Protein AF-A0A6G4A4T0-F1 (afdb_monomer)

pLDDT: mean 87.75, std 11.22, range [43.56, 98.12]

Structure (mmCIF, N/CA/C/O backbone):
data_AF-A0A6G4A4T0-F1
#
_entry.id   AF-A0A6G4A4T0-F1
#
loop_
_atom_site.group_PDB
_atom_site.id
_atom_site.type_symbol
_atom_site.label_atom_id
_atom_site.label_alt_id
_atom_site.label_comp_id
_atom_site.label_asym_id
_atom_site.label_entity_id
_atom_site.label_seq_id
_atom_site.pdbx_PDB_ins_code
_atom_site.Cartn_x
_atom_site.Cartn_y
_atom_site.Cartn_z
_atom_site.occupancy
_atom_site.B_iso_or_equiv
_atom_site.auth_seq_id
_atom_site.auth_comp_id
_atom_site.auth_asym_id
_atom_site.auth_atom_id
_atom_site.pdbx_PDB_model_num
ATOM 1 N N . MET A 1 1 ? 14.061 14.561 7.556 1.00 58.16 1 MET A N 1
ATOM 2 C CA . MET A 1 1 ? 13.026 13.496 7.516 1.00 58.16 1 MET A CA 1
ATOM 3 C C . MET A 1 1 ? 12.907 13.037 6.066 1.00 58.16 1 MET A C 1
ATOM 5 O O . MET A 1 1 ? 12.716 13.901 5.226 1.00 58.16 1 MET A O 1
ATOM 9 N N . SER A 1 2 ? 13.109 11.752 5.741 1.00 84.94 2 SER A N 1
ATOM 10 C CA . SER A 1 2 ? 13.073 11.295 4.338 1.00 84.94 2 SER A CA 1
ATOM 11 C C . SER A 1 2 ? 11.645 11.277 3.782 1.00 84.94 2 SER A C 1
ATOM 13 O O . SER A 1 2 ? 10.685 11.144 4.549 1.00 84.94 2 SER A O 1
ATOM 15 N N . ALA A 1 3 ? 11.506 11.369 2.456 1.00 81.62 3 ALA A N 1
ATOM 16 C CA . ALA A 1 3 ? 10.212 11.302 1.775 1.00 81.62 3 ALA A CA 1
ATOM 17 C C . ALA A 1 3 ? 9.420 10.041 2.173 1.00 81.62 3 ALA A C 1
ATOM 19 O O . ALA A 1 3 ? 8.260 10.143 2.567 1.00 81.62 3 ALA A O 1
ATOM 20 N N . GLY A 1 4 ? 10.082 8.877 2.225 1.00 81.38 4 GLY A N 1
ATOM 21 C CA . GLY A 1 4 ? 9.459 7.621 2.660 1.00 81.38 4 GLY A CA 1
ATOM 22 C C . GLY A 1 4 ? 8.915 7.660 4.095 1.00 81.38 4 GLY A C 1
ATOM 23 O O . 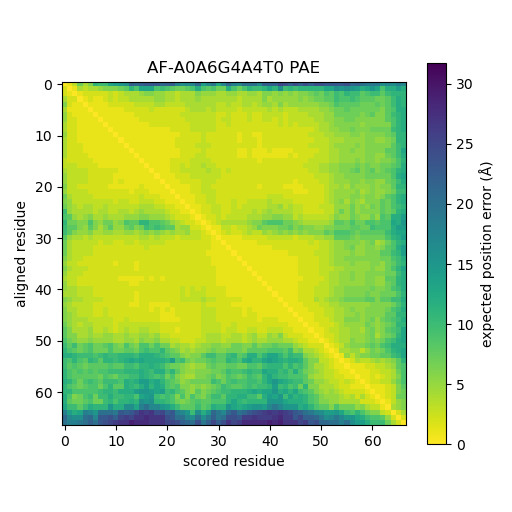GLY A 1 4 ? 7.791 7.229 4.344 1.00 81.38 4 GLY A O 1
ATOM 24 N N . LYS A 1 5 ? 9.651 8.254 5.050 1.00 85.00 5 LYS A N 1
ATOM 25 C CA . LYS A 1 5 ? 9.155 8.412 6.433 1.00 85.00 5 LYS A CA 1
ATOM 26 C C . LYS A 1 5 ? 7.927 9.329 6.498 1.00 85.00 5 LYS A C 1
ATOM 28 O O . LYS A 1 5 ? 7.038 9.092 7.314 1.00 85.00 5 LYS A O 1
ATOM 33 N N . LYS A 1 6 ? 7.860 10.363 5.650 1.00 90.75 6 LYS A N 1
ATOM 34 C CA . LYS A 1 6 ? 6.703 11.273 5.571 1.00 90.75 6 LYS A CA 1
ATOM 35 C C . LYS A 1 6 ? 5.482 10.587 4.954 1.00 90.75 6 LYS A C 1
ATOM 37 O O . LYS A 1 6 ? 4.399 10.716 5.515 1.00 90.75 6 LYS A O 1
ATOM 42 N N . ALA A 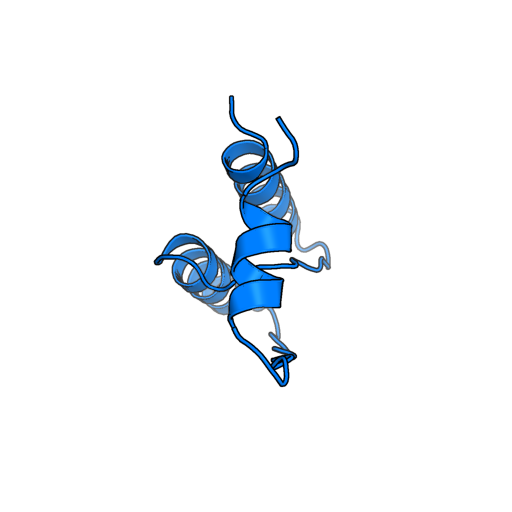1 7 ? 5.665 9.807 3.890 1.00 89.44 7 ALA A N 1
ATOM 43 C CA . ALA A 1 7 ? 4.592 9.033 3.264 1.00 89.44 7 ALA A CA 1
ATOM 44 C C . ALA A 1 7 ? 3.950 8.034 4.244 1.00 89.44 7 ALA A C 1
ATOM 46 O O . ALA A 1 7 ? 2.730 8.014 4.392 1.00 89.44 7 ALA A O 1
ATOM 47 N N . ILE A 1 8 ? 4.764 7.285 5.001 1.00 90.38 8 ILE A N 1
ATOM 48 C CA . ILE A 1 8 ? 4.257 6.352 6.024 1.00 90.38 8 ILE A CA 1
ATOM 49 C C . ILE A 1 8 ? 3.451 7.090 7.101 1.00 90.38 8 ILE A C 1
ATOM 51 O O . ILE A 1 8 ? 2.414 6.595 7.541 1.00 90.38 8 ILE A O 1
ATOM 55 N N . LYS A 1 9 ? 3.907 8.274 7.534 1.00 93.25 9 LYS A N 1
ATOM 56 C CA . LYS A 1 9 ? 3.185 9.073 8.532 1.00 93.25 9 LYS A CA 1
ATOM 57 C C . LYS A 1 9 ? 1.807 9.501 8.018 1.00 93.25 9 LYS A C 1
ATOM 59 O O . LYS A 1 9 ? 0.828 9.324 8.732 1.00 93.25 9 LYS A O 1
ATOM 64 N N . LEU A 1 10 ? 1.732 9.995 6.781 1.00 95.50 10 LEU A N 1
ATOM 65 C CA . LEU A 1 10 ? 0.468 10.394 6.155 1.00 95.50 10 LEU A CA 1
ATOM 66 C C . LEU A 1 10 ? -0.500 9.213 6.024 1.00 95.50 10 LEU A C 1
ATOM 68 O O . LEU A 1 10 ? -1.667 9.350 6.372 1.00 95.50 10 LEU A O 1
ATOM 72 N N . ALA A 1 11 ? -0.015 8.040 5.614 1.00 95.31 11 ALA A N 1
ATOM 73 C CA . ALA A 1 11 ? -0.852 6.846 5.525 1.00 95.31 11 ALA A CA 1
ATOM 74 C C . ALA A 1 11 ? -1.427 6.430 6.892 1.00 95.31 11 ALA A C 1
ATOM 76 O O . ALA A 1 11 ? -2.617 6.149 7.009 1.00 95.31 11 ALA A O 1
ATOM 77 N N . LYS A 1 12 ? -0.614 6.466 7.955 1.00 95.38 12 LYS A N 1
ATOM 78 C CA . LYS A 1 12 ? -1.092 6.214 9.326 1.00 95.38 12 LYS A CA 1
ATOM 79 C C . LYS A 1 12 ? -2.113 7.247 9.796 1.00 95.38 12 LYS A C 1
ATOM 81 O O . LYS A 1 12 ? -3.059 6.901 10.502 1.00 95.38 12 LYS A O 1
ATOM 86 N N . ASP A 1 13 ? -1.935 8.508 9.411 1.00 97.38 13 ASP A N 1
ATOM 87 C CA . ASP A 1 13 ? -2.912 9.556 9.696 1.00 97.38 13 ASP A CA 1
ATOM 88 C C . ASP A 1 13 ? -4.239 9.285 8.965 1.00 97.38 13 ASP A C 1
ATOM 90 O O . ASP A 1 13 ? -5.298 9.470 9.566 1.00 97.38 13 ASP A O 1
ATOM 94 N N . CYS A 1 14 ? -4.216 8.782 7.727 1.00 98.00 14 CYS A N 1
A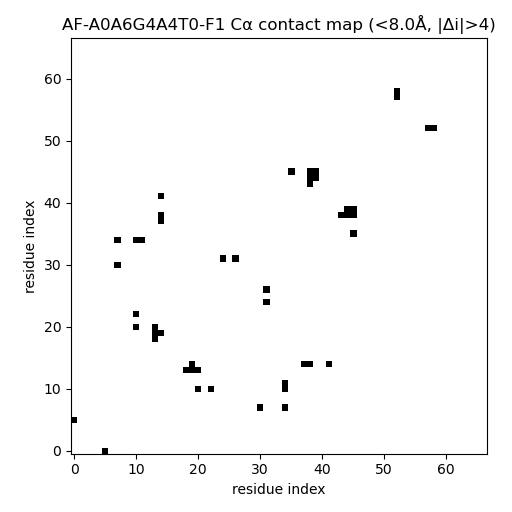TOM 95 C CA . CYS A 1 14 ? -5.427 8.346 7.023 1.00 98.00 14 CYS A CA 1
ATOM 96 C C . CYS A 1 14 ? -6.122 7.176 7.733 1.00 98.00 14 CYS A C 1
ATOM 98 O O . CYS A 1 14 ? -7.326 7.263 7.975 1.00 98.00 14 CYS A O 1
ATOM 100 N N . ILE A 1 15 ? -5.372 6.149 8.156 1.00 97.31 15 ILE A N 1
ATOM 101 C CA . ILE A 1 15 ? -5.912 5.008 8.920 1.00 97.31 15 ILE A CA 1
ATOM 102 C C . ILE A 1 15 ? -6.613 5.497 10.192 1.00 97.31 15 ILE A C 1
ATOM 104 O O . ILE A 1 15 ? -7.781 5.180 10.417 1.00 97.31 15 ILE A O 1
ATOM 108 N N . ARG A 1 16 ? -5.935 6.333 10.993 1.00 97.00 16 ARG A N 1
ATOM 109 C CA . ARG A 1 16 ? -6.485 6.876 12.249 1.00 97.00 16 ARG A CA 1
ATOM 110 C C . ARG A 1 16 ? -7.782 7.655 12.030 1.00 97.00 16 ARG A C 1
ATOM 112 O O . ARG A 1 16 ? -8.673 7.605 12.870 1.00 97.00 16 ARG A O 1
ATOM 119 N N . ASN A 1 17 ? -7.877 8.384 10.922 1.00 97.56 17 ASN A N 1
ATOM 120 C CA . ASN A 1 17 ? -9.038 9.210 10.599 1.00 97.56 17 ASN A CA 1
ATOM 121 C C . ASN A 1 17 ? -10.076 8.495 9.718 1.00 97.56 17 ASN A C 1
ATOM 123 O O . ASN A 1 17 ? -11.005 9.158 9.261 1.00 97.56 17 ASN A O 1
ATOM 127 N N . ARG A 1 18 ? -9.921 7.185 9.462 1.00 96.38 18 ARG A N 1
ATOM 128 C CA . ARG A 1 18 ? -10.789 6.391 8.570 1.00 96.38 18 ARG A CA 1
ATOM 129 C C . ARG A 1 18 ? -10.999 7.041 7.200 1.00 96.38 18 ARG A C 1
ATOM 131 O O . ARG A 1 18 ? -12.118 7.137 6.708 1.00 96.38 18 ARG A O 1
ATOM 138 N N . ARG A 1 19 ? -9.914 7.544 6.614 1.00 97.94 19 ARG A N 1
ATOM 139 C CA . ARG A 1 19 ? -9.915 8.139 5.275 1.00 97.94 19 ARG A CA 1
ATOM 140 C C . ARG A 1 19 ? -9.301 7.167 4.294 1.00 97.94 19 ARG A C 1
ATOM 142 O O . ARG A 1 19 ? -8.234 6.628 4.582 1.00 97.94 19 ARG A O 1
ATOM 149 N N . ASP A 1 20 ? -9.935 7.012 3.142 1.00 97.38 20 ASP A N 1
ATOM 150 C CA . ASP A 1 20 ? -9.394 6.215 2.048 1.00 97.38 20 ASP A CA 1
ATOM 151 C C . ASP A 1 20 ? -8.097 6.832 1.519 1.00 97.38 20 ASP A C 1
ATOM 153 O O . ASP A 1 20 ? -7.909 8.053 1.513 1.00 97.38 20 ASP A O 1
ATOM 157 N N . PHE A 1 21 ? -7.166 5.975 1.106 1.00 96.75 21 PHE A N 1
ATOM 158 C CA . PHE A 1 21 ? -5.870 6.388 0.584 1.00 96.75 21 PHE A CA 1
ATOM 159 C C . PHE A 1 21 ? -5.271 5.306 -0.314 1.00 96.75 21 PHE A C 1
ATOM 161 O O . PHE A 1 21 ? -5.677 4.145 -0.291 1.00 96.75 21 PHE A O 1
ATOM 168 N N . SER A 1 22 ? -4.265 5.688 -1.096 1.00 95.06 22 SER A N 1
ATOM 169 C CA . SER A 1 22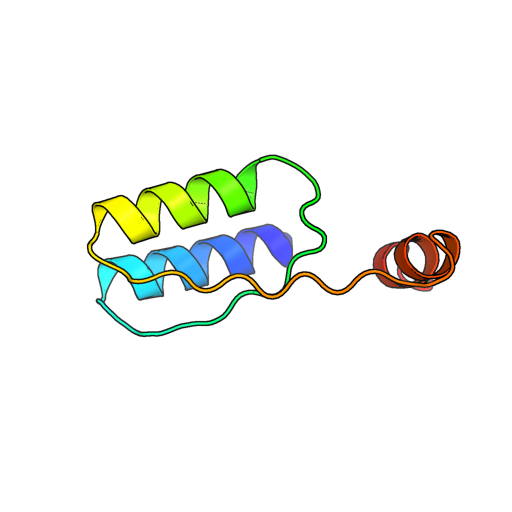 ? -3.476 4.770 -1.916 1.00 95.06 22 SER A CA 1
ATOM 170 C C . SER A 1 22 ? -1.993 5.013 -1.674 1.00 95.06 22 SER A C 1
ATOM 172 O O . SER A 1 22 ? -1.573 6.137 -1.394 1.00 95.06 22 SER A O 1
ATOM 174 N N . VAL A 1 23 ? -1.201 3.947 -1.750 1.00 90.94 23 VAL A N 1
ATOM 175 C CA . VAL A 1 23 ? 0.252 3.996 -1.569 1.00 90.94 23 VAL A CA 1
ATOM 176 C C . VAL A 1 23 ? 0.901 3.260 -2.727 1.00 90.94 23 VAL A C 1
ATOM 178 O O . VAL A 1 23 ? 0.662 2.070 -2.911 1.00 90.94 23 V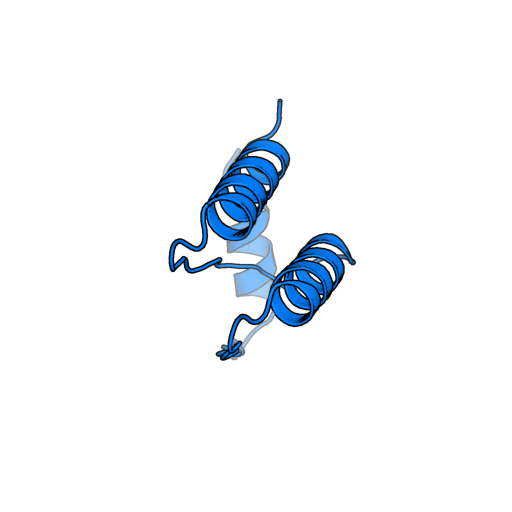AL A O 1
ATOM 181 N N . GLU A 1 24 ? 1.753 3.956 -3.472 1.00 89.06 24 GLU A N 1
ATOM 182 C CA . GLU A 1 24 ? 2.683 3.321 -4.398 1.00 89.06 24 GLU A CA 1
ATOM 183 C C . GLU A 1 24 ? 3.929 2.871 -3.628 1.00 89.06 24 GLU A C 1
ATOM 185 O O . GLU A 1 24 ? 4.467 3.592 -2.781 1.00 89.06 24 GLU A O 1
ATOM 190 N N . THR A 1 25 ? 4.380 1.649 -3.884 1.00 86.31 25 THR A N 1
ATOM 191 C CA . THR A 1 25 ? 5.549 1.074 -3.227 1.00 86.31 25 THR A CA 1
ATOM 192 C C . THR A 1 25 ? 6.273 0.140 -4.184 1.00 86.31 25 THR A C 1
ATOM 194 O O . THR A 1 25 ? 5.649 -0.541 -4.991 1.00 86.31 25 THR A O 1
ATOM 197 N N . THR A 1 26 ? 7.592 0.046 -4.045 1.00 86.06 26 THR A N 1
ATOM 198 C CA . THR A 1 26 ? 8.395 -1.000 -4.692 1.00 86.06 26 THR A CA 1
ATOM 199 C C . THR A 1 26 ? 8.396 -2.309 -3.897 1.00 86.06 26 THR A C 1
ATOM 201 O O . THR A 1 26 ? 9.150 -3.219 -4.225 1.00 86.06 26 THR A O 1
ATOM 204 N N . LEU A 1 27 ? 7.606 -2.396 -2.812 1.00 86.25 27 LEU A N 1
ATOM 205 C CA . LEU A 1 27 ? 7.639 -3.486 -1.826 1.00 86.25 27 LEU A CA 1
ATOM 206 C C . LEU A 1 27 ? 9.043 -3.722 -1.231 1.00 86.25 27 LEU A C 1
ATOM 208 O O . LEU A 1 27 ? 9.330 -4.788 -0.690 1.00 86.25 27 LEU A O 1
ATOM 212 N N . ALA A 1 28 ? 9.920 -2.714 -1.288 1.00 80.38 28 ALA A N 1
ATOM 213 C CA . ALA A 1 28 ? 11.238 -2.776 -0.679 1.00 80.38 28 ALA A CA 1
ATOM 214 C C . ALA A 1 28 ? 11.121 -2.714 0.856 1.00 80.38 28 ALA A C 1
ATOM 216 O O . ALA A 1 28 ? 10.836 -1.666 1.446 1.00 80.38 28 ALA A O 1
ATOM 217 N N . GLY A 1 29 ? 11.363 -3.854 1.504 1.00 83.38 29 GLY A N 1
ATOM 218 C CA . GLY A 1 29 ? 11.338 -4.009 2.959 1.00 83.38 29 GLY A CA 1
ATOM 219 C C . GLY A 1 29 ? 9.936 -4.068 3.583 1.00 83.38 29 GLY A C 1
ATOM 220 O O . GLY A 1 29 ? 8.904 -3.993 2.921 1.00 83.38 29 GLY A O 1
ATOM 221 N N . ASP A 1 30 ? 9.897 -4.174 4.912 1.00 87.44 30 ASP A N 1
ATOM 222 C CA . ASP A 1 30 ? 8.687 -4.585 5.646 1.00 87.44 30 ASP A CA 1
ATOM 223 C C . ASP A 1 30 ? 7.669 -3.472 5.940 1.00 87.44 30 ASP A C 1
ATOM 225 O O . ASP A 1 30 ? 6.573 -3.743 6.442 1.00 87.44 30 ASP A O 1
ATOM 229 N N . ASN A 1 31 ? 8.009 -2.204 5.699 1.00 88.31 31 ASN A N 1
ATOM 230 C CA . ASN A 1 31 ? 7.201 -1.078 6.181 1.00 88.31 31 ASN A CA 1
ATOM 231 C C . ASN A 1 31 ? 5.781 -1.075 5.607 1.00 88.31 31 ASN A C 1
ATOM 233 O O . ASN A 1 31 ? 4.822 -0.843 6.344 1.00 88.31 31 ASN A O 1
ATOM 237 N N . VAL A 1 32 ? 5.641 -1.354 4.310 1.00 90.44 32 VAL A N 1
ATOM 238 C CA . VAL A 1 32 ? 4.327 -1.377 3.659 1.00 90.44 32 VAL A CA 1
ATOM 239 C C . VAL A 1 32 ? 3.507 -2.599 4.073 1.00 90.44 32 VAL A C 1
ATOM 241 O O . VAL A 1 32 ? 2.300 -2.486 4.257 1.00 90.44 32 VAL A O 1
ATOM 244 N N . ILE A 1 33 ? 4.155 -3.736 4.355 1.00 92.50 33 ILE A N 1
ATOM 245 C CA . ILE A 1 33 ? 3.481 -4.913 4.917 1.00 92.50 33 ILE A CA 1
ATOM 246 C C . ILE A 1 33 ? 2.912 -4.595 6.304 1.00 92.50 33 ILE A C 1
ATOM 248 O O . ILE A 1 33 ? 1.761 -4.920 6.598 1.00 92.50 33 ILE A O 1
ATOM 252 N N . ARG A 1 34 ? 3.689 -3.918 7.160 1.00 94.25 34 ARG A N 1
ATOM 253 C CA . ARG A 1 34 ? 3.214 -3.477 8.484 1.00 94.25 34 ARG A CA 1
ATOM 254 C C . ARG A 1 34 ? 2.056 -2.487 8.369 1.00 94.25 34 ARG A C 1
ATOM 256 O O . ARG A 1 34 ? 1.105 -2.599 9.133 1.00 94.25 34 ARG A O 1
ATOM 263 N N . LEU A 1 35 ? 2.119 -1.563 7.409 1.00 94.00 35 LEU A N 1
ATOM 264 C CA . LEU A 1 35 ? 1.042 -0.611 7.136 1.00 94.00 35 LEU A CA 1
ATOM 265 C C . LEU A 1 35 ? -0.245 -1.317 6.682 1.00 94.00 35 LEU A C 1
ATOM 267 O O . LEU A 1 35 ? -1.317 -0.989 7.178 1.00 94.00 35 LEU A O 1
ATOM 271 N N . MET A 1 36 ? -0.146 -2.316 5.799 1.00 95.00 36 MET A N 1
ATOM 272 C CA . MET A 1 36 ? -1.302 -3.115 5.377 1.00 95.00 36 MET A CA 1
ATOM 273 C C . MET A 1 36 ? -1.922 -3.893 6.545 1.00 95.00 36 MET A C 1
ATOM 275 O O . MET A 1 36 ? -3.143 -3.932 6.672 1.00 95.00 36 MET A O 1
ATOM 279 N N . ARG A 1 37 ? -1.108 -4.472 7.439 1.00 95.75 37 ARG A N 1
ATOM 280 C CA . ARG A 1 37 ? -1.634 -5.127 8.652 1.00 95.75 37 ARG A CA 1
ATOM 281 C C . ARG A 1 37 ? -2.368 -4.138 9.556 1.00 95.75 37 ARG A C 1
ATOM 283 O O . ARG A 1 37 ? -3.471 -4.445 9.986 1.00 95.75 37 ARG A O 1
ATOM 290 N N . ASP A 1 38 ? -1.785 -2.965 9.790 1.00 95.75 38 ASP A N 1
ATOM 291 C CA . ASP A 1 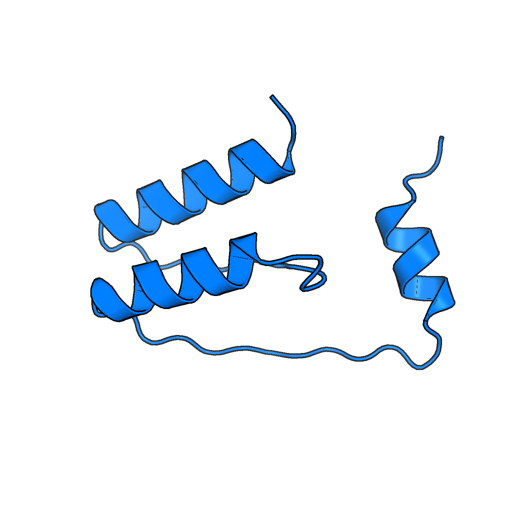38 ? -2.388 -1.901 10.605 1.00 95.75 38 ASP A CA 1
ATOM 292 C C . ASP A 1 38 ? -3.725 -1.419 10.010 1.00 95.75 38 ASP A C 1
ATOM 294 O O . ASP A 1 38 ? -4.736 -1.317 10.708 1.00 95.75 38 ASP A O 1
ATOM 298 N N . ALA A 1 39 ? -3.783 -1.224 8.690 1.00 97.00 39 ALA A N 1
ATOM 299 C CA . ALA A 1 39 ? -5.020 -0.886 7.990 1.00 97.00 39 ALA A CA 1
ATOM 300 C C . ALA A 1 39 ? -6.078 -1.998 8.134 1.00 97.00 39 ALA A C 1
ATOM 302 O O . ALA A 1 39 ? -7.221 -1.705 8.490 1.00 97.00 39 ALA A O 1
ATOM 303 N N . LYS A 1 40 ? -5.702 -3.278 7.960 1.00 97.50 40 LYS A N 1
ATOM 304 C CA . LYS A 1 40 ? -6.615 -4.418 8.178 1.00 97.50 40 LYS A CA 1
ATOM 305 C C . LYS A 1 40 ? -7.165 -4.455 9.598 1.00 97.50 40 LYS A C 1
ATOM 307 O O . LYS A 1 40 ? -8.369 -4.620 9.766 1.00 97.50 40 LYS A O 1
ATOM 312 N N . THR A 1 41 ? -6.320 -4.266 10.612 1.00 97.56 41 THR A N 1
ATOM 313 C CA . THR A 1 41 ? -6.776 -4.242 12.012 1.00 97.56 41 THR A CA 1
ATOM 314 C C . THR A 1 41 ? -7.716 -3.074 12.309 1.00 97.56 41 THR A C 1
ATOM 316 O O . THR A 1 41 ? -8.525 -3.167 13.225 1.00 97.56 41 THR A O 1
ATOM 319 N N . ASN A 1 42 ? -7.659 -2.005 11.511 1.00 97.44 42 ASN A N 1
ATOM 320 C CA . ASN A 1 42 ? -8.560 -0.855 11.599 1.00 97.44 42 ASN A CA 1
ATOM 321 C C . ASN A 1 42 ? -9.794 -0.959 10.677 1.00 97.44 42 ASN A C 1
ATOM 323 O O . ASN A 1 42 ? -10.534 0.016 10.546 1.00 97.44 42 ASN A O 1
ATOM 327 N N . GLY A 1 43 ? -10.045 -2.125 10.069 1.00 97.62 43 GLY A N 1
ATOM 328 C CA . GLY A 1 43 ? -11.260 -2.401 9.294 1.00 97.62 43 GLY A CA 1
ATOM 329 C C . GLY A 1 43 ? -11.208 -1.983 7.825 1.00 97.62 43 GLY A C 1
ATOM 330 O O . GLY A 1 43 ? -12.247 -1.964 7.172 1.00 97.62 43 GLY A O 1
ATOM 331 N N . PHE A 1 44 ? -10.030 -1.659 7.289 1.00 98.12 44 PHE A N 1
ATOM 332 C CA . PHE A 1 44 ? -9.897 -1.318 5.874 1.00 98.12 44 PHE A CA 1
ATOM 333 C C . PHE A 1 44 ? -9.950 -2.562 4.979 1.00 98.12 44 PHE A C 1
ATOM 335 O O . PHE A 1 44 ? -9.309 -3.592 5.234 1.00 98.12 44 PHE A O 1
ATOM 342 N N . GLU A 1 45 ? -10.647 -2.436 3.854 1.00 98.06 45 GLU A N 1
ATOM 343 C CA . GLU A 1 45 ? -10.420 -3.303 2.707 1.00 98.06 45 GLU A CA 1
ATOM 344 C C . GLU A 1 45 ? -9.092 -2.925 2.034 1.00 98.06 45 GLU A C 1
ATOM 346 O O . GLU A 1 45 ? -8.685 -1.766 2.041 1.00 98.06 45 GLU A O 1
ATOM 351 N N . ILE A 1 46 ? -8.371 -3.916 1.509 1.00 96.12 46 ILE A N 1
ATOM 352 C CA . ILE A 1 46 ? -7.069 -3.685 0.877 1.00 96.12 46 ILE 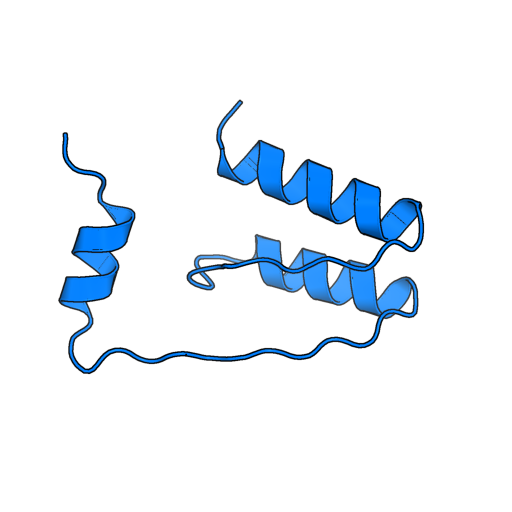A CA 1
ATOM 353 C C . ILE A 1 46 ? -7.064 -4.388 -0.464 1.00 96.12 46 ILE A C 1
ATOM 355 O O . ILE A 1 46 ? -7.221 -5.608 -0.512 1.00 96.12 46 ILE A O 1
ATOM 359 N N . THR A 1 47 ? -6.786 -3.611 -1.503 1.00 96.19 47 THR A N 1
ATOM 360 C CA . THR A 1 47 ? -6.574 -4.084 -2.868 1.00 96.19 47 THR A CA 1
ATOM 361 C C . THR A 1 47 ? -5.130 -3.798 -3.254 1.00 96.19 47 THR A C 1
ATOM 363 O O . THR A 1 47 ? -4.678 -2.657 -3.165 1.00 96.19 47 THR A O 1
ATOM 366 N N . MET A 1 48 ? -4.392 -4.832 -3.664 1.00 92.75 48 MET A N 1
ATOM 367 C CA . MET A 1 48 ? -3.006 -4.699 -4.117 1.00 92.75 48 MET A CA 1
ATOM 368 C C . MET A 1 48 ? -2.927 -4.926 -5.623 1.00 92.75 48 MET A C 1
ATOM 370 O O . MET A 1 48 ? -3.251 -6.008 -6.107 1.00 92.75 48 MET A O 1
ATOM 374 N N . PHE A 1 49 ? -2.436 -3.923 -6.346 1.00 92.69 49 PHE A N 1
ATOM 375 C CA . PHE A 1 49 ? -2.065 -4.052 -7.751 1.00 92.69 49 PHE A CA 1
ATOM 376 C C . PHE A 1 49 ? -0.553 -4.246 -7.837 1.00 92.69 49 PHE A C 1
ATOM 378 O O . PHE A 1 49 ? 0.211 -3.359 -7.460 1.00 92.69 49 PHE A O 1
ATOM 385 N N . TYR A 1 50 ? -0.120 -5.416 -8.303 1.00 88.94 50 TYR A N 1
ATOM 386 C CA . TYR A 1 50 ? 1.292 -5.696 -8.542 1.00 88.94 50 TYR A CA 1
ATOM 387 C C . TYR A 1 50 ? 1.612 -5.498 -10.022 1.00 88.94 50 TYR A C 1
ATOM 389 O O . TYR A 1 50 ? 1.039 -6.173 -10.876 1.00 88.94 50 TYR A O 1
ATOM 397 N N . VAL A 1 51 ? 2.530 -4.577 -10.319 1.00 86.31 51 VAL A N 1
ATOM 398 C CA . VAL A 1 51 ? 2.981 -4.286 -11.685 1.00 86.31 51 VAL A CA 1
ATOM 399 C C . VAL A 1 51 ? 4.424 -4.754 -11.829 1.00 86.31 51 VAL A C 1
ATOM 401 O O . VAL A 1 51 ? 5.347 -4.112 -11.331 1.00 86.31 51 VAL A O 1
ATOM 404 N N . GLY A 1 52 ? 4.610 -5.890 -12.500 1.00 83.25 52 GLY A N 1
ATOM 405 C CA . GLY A 1 52 ? 5.930 -6.370 -12.903 1.00 83.25 52 GLY A CA 1
ATOM 406 C C . GLY A 1 52 ? 6.442 -5.617 -14.133 1.00 83.25 52 GLY A C 1
ATOM 407 O O . GLY A 1 52 ? 5.660 -5.231 -15.000 1.00 83.25 52 GLY A O 1
ATOM 408 N N . LEU A 1 53 ? 7.757 -5.416 -14.214 1.00 83.75 53 LEU A N 1
ATOM 409 C CA . LEU A 1 53 ? 8.428 -4.890 -15.406 1.00 83.75 53 LEU A CA 1
ATOM 410 C C . LEU A 1 53 ? 9.102 -6.042 -16.160 1.00 83.75 53 LEU A C 1
ATOM 412 O O . LEU A 1 53 ? 9.510 -7.024 -15.545 1.00 83.75 53 LEU A O 1
ATOM 416 N N . GLY A 1 54 ? 9.237 -5.910 -17.483 1.00 86.19 54 GLY A N 1
ATOM 417 C CA . GLY A 1 54 ? 9.928 -6.903 -18.320 1.00 86.19 54 GLY A CA 1
ATOM 418 C C . GLY A 1 54 ? 11.443 -6.975 -18.089 1.00 86.19 54 GLY A C 1
ATOM 419 O O . GLY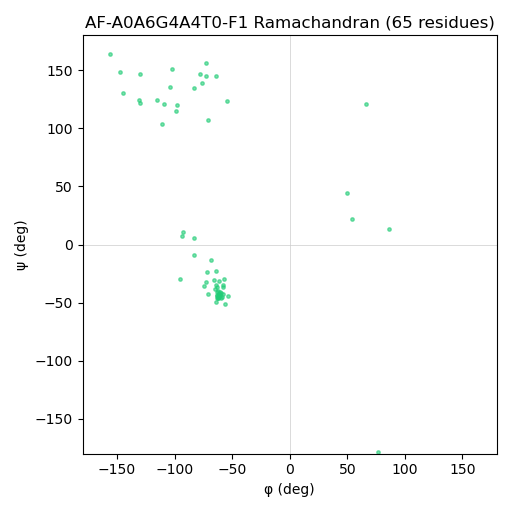 A 1 54 ? 12.076 -7.931 -18.521 1.00 86.19 54 GLY A O 1
ATOM 420 N N . ASP A 1 55 ? 12.009 -5.987 -17.392 1.00 85.25 55 ASP A N 1
ATOM 421 C CA . ASP A 1 55 ? 13.415 -5.918 -17.001 1.00 85.25 55 ASP A CA 1
ATOM 422 C C . ASP A 1 55 ? 13.527 -5.260 -15.613 1.00 85.25 55 ASP A C 1
ATOM 424 O O . ASP A 1 55 ? 12.940 -4.203 -15.360 1.00 85.25 55 ASP A O 1
ATOM 428 N N . TYR A 1 56 ? 14.273 -5.884 -14.698 1.00 80.38 56 TYR A N 1
ATOM 429 C CA . TYR A 1 56 ? 14.467 -5.381 -13.339 1.00 80.38 56 TYR A CA 1
ATOM 430 C C . TYR A 1 56 ? 15.367 -4.139 -13.288 1.00 80.38 56 TYR A C 1
ATOM 432 O O . TYR A 1 56 ? 15.251 -3.353 -12.341 1.00 80.38 56 TYR A O 1
ATOM 440 N N . HIS A 1 57 ? 16.230 -3.927 -14.289 1.00 81.19 57 HIS A N 1
ATOM 441 C CA . HIS A 1 57 ? 17.079 -2.738 -14.372 1.00 81.19 57 HIS A CA 1
ATOM 442 C C . HIS A 1 57 ? 16.248 -1.452 -14.377 1.00 81.19 57 HIS A C 1
ATOM 444 O O . HIS A 1 57 ? 16.610 -0.486 -13.708 1.00 81.19 57 HIS A O 1
ATOM 450 N N . LEU A 1 58 ? 15.064 -1.481 -14.997 1.00 81.00 58 LEU A N 1
ATOM 451 C CA . LEU A 1 58 ? 14.120 -0.362 -14.997 1.00 81.00 58 LEU A CA 1
ATOM 452 C C . LEU A 1 58 ? 13.639 0.013 -13.587 1.00 81.00 58 LEU A C 1
ATOM 454 O O . LEU A 1 58 ? 13.359 1.179 -13.319 1.00 81.00 58 LEU A O 1
ATOM 458 N N . ASN A 1 59 ? 13.536 -0.954 -12.669 1.00 77.62 59 ASN A N 1
ATOM 459 C CA . ASN A 1 59 ? 13.201 -0.672 -11.272 1.00 77.62 59 ASN A CA 1
ATOM 460 C C . ASN A 1 59 ? 14.391 -0.045 -10.528 1.00 77.62 59 ASN A C 1
ATOM 462 O O . ASN A 1 59 ? 14.195 0.838 -9.695 1.00 77.62 59 ASN A O 1
ATOM 466 N N . ILE A 1 60 ? 15.620 -0.467 -10.847 1.00 79.31 60 ILE A N 1
ATOM 467 C CA . ILE A 1 60 ? 16.842 0.119 -10.278 1.00 79.31 60 ILE A CA 1
ATOM 468 C C . ILE A 1 60 ? 16.975 1.578 -10.713 1.00 79.31 60 ILE A C 1
ATOM 470 O O . ILE A 1 60 ? 17.127 2.435 -9.850 1.00 79.31 60 ILE A O 1
ATOM 474 N N . GLU A 1 61 ? 16.847 1.883 -12.007 1.00 81.56 61 GLU A N 1
ATOM 475 C CA . GLU A 1 61 ? 16.935 3.257 -12.528 1.00 81.56 61 GLU A CA 1
ATOM 476 C C . GLU A 1 61 ? 15.901 4.189 -11.887 1.00 81.56 61 GLU A C 1
ATOM 478 O O . GLU A 1 61 ? 16.221 5.307 -11.484 1.00 81.56 61 GLU A O 1
ATOM 483 N N . ARG A 1 62 ? 14.663 3.705 -11.725 1.00 71.88 62 ARG A N 1
ATOM 484 C CA . ARG A 1 62 ? 13.559 4.490 -11.156 1.00 71.88 62 ARG A CA 1
ATOM 485 C C . ARG A 1 62 ? 13.787 4.852 -9.683 1.00 71.88 62 ARG A C 1
ATOM 487 O O . ARG A 1 62 ? 13.313 5.891 -9.230 1.00 71.88 62 ARG A O 1
ATOM 494 N N . VAL A 1 63 ? 14.494 4.000 -8.938 1.00 73.62 63 VAL A N 1
ATOM 495 C CA . VAL A 1 63 ? 14.771 4.182 -7.501 1.00 73.62 63 VAL A CA 1
ATOM 496 C C . VAL A 1 63 ? 16.123 4.843 -7.247 1.00 73.62 63 VAL A C 1
ATOM 498 O O . VAL A 1 63 ? 16.264 5.540 -6.243 1.00 73.62 63 VAL A O 1
ATOM 501 N N . ALA A 1 64 ? 17.101 4.642 -8.133 1.00 77.31 64 ALA A N 1
ATOM 502 C CA . ALA A 1 64 ? 18.456 5.161 -7.976 1.00 77.31 64 ALA A CA 1
ATOM 503 C C . ALA A 1 64 ? 18.470 6.685 -7.823 1.00 77.31 64 ALA A C 1
ATOM 505 O O . ALA A 1 64 ? 19.315 7.195 -7.094 1.00 77.31 64 ALA A O 1
ATOM 506 N N . GLY A 1 65 ? 17.492 7.379 -8.422 1.00 57.81 65 GLY A N 1
ATOM 507 C CA . GLY A 1 65 ? 17.456 8.832 -8.476 1.00 57.81 65 GLY A CA 1
ATOM 508 C C . GLY A 1 65 ? 18.620 9.325 -9.327 1.00 57.81 65 GLY A C 1
ATOM 509 O O . GLY A 1 65 ? 19.780 9.042 -9.042 1.00 57.81 65 GLY A O 1
ATOM 510 N N . SER A 1 66 ? 18.340 10.046 -10.406 1.00 51.75 66 SER A N 1
ATOM 511 C CA . SER A 1 66 ? 19.404 10.765 -11.102 1.00 51.75 66 SER A CA 1
ATOM 512 C C . SER A 1 66 ? 20.119 11.653 -10.079 1.00 51.75 66 SER A C 1
ATOM 514 O O . SER A 1 66 ? 19.458 12.420 -9.375 1.00 51.75 66 SER A O 1
ATOM 516 N N . CYS A 1 67 ? 21.432 11.468 -9.951 1.00 43.56 67 CYS A N 1
ATOM 517 C CA . CYS A 1 67 ? 22.307 12.372 -9.211 1.00 43.56 67 CYS A CA 1
ATOM 518 C C . CYS A 1 67 ? 22.201 13.782 -9.808 1.00 43.56 67 CYS A C 1
ATOM 520 O O . CYS A 1 67 ? 22.155 13.868 -11.059 1.00 43.56 67 CYS A O 1
#

Radius of gyration: 13.76 Å; Cα contacts (8 Å, |Δi|>4): 24; chains: 1; bounding box: 34×20×31 Å

InterPro domains:
  IPR027417 P-loop containing nucleoside triphosphate hydrolase [G3DSA:3.40.50.300] (1-65)

Solvent-accessible surface area (backbone atoms only — not comparable to full-atom values): 4558 Å² total; per-residue (Å²): 134,56,70,69,62,51,52,55,50,53,53,53,51,27,53,76,66,75,44,92,83,86,82,91,76,90,71,79,65,65,66,63,58,52,50,52,51,54,34,46,77,71,72,48,87,85,87,85,88,86,82,84,68,100,49,69,66,62,57,49,60,72,68,66,53,87,128
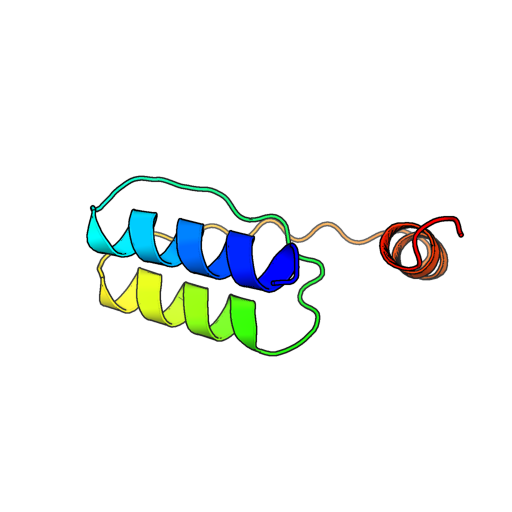
Mean predicted aligned error: 5.4 Å

Foldseek 3Di:
DDPVVVLLVVLVVCLVVVHDDDDDDPCPDCSVVVSVVSSVVSPDDDDDDDDDDPDCVVVVVVPVDDD

Secondary structure (DSSP, 8-state):
--HHHHHHHHHHHHHHTT----------SSHHHHHHHHHHHTT----------S-THHHHHHHH---

Organism: NCBI:txid2678564

Sequence (67 aa):
MSAGKKAIKLAKDCIRNRRDFSVETTLAGDNVIRLMRDAKTNGFEITMFYVGLGDYHLNIERVAGSC